Protein AF-A0A5B0MEY1-F1 (afdb_monomer_lite)

Foldseek 3Di:
DPLVVVCVVCVVVVNCPVCVVVSVCVVPNDDPPDPPDDPDPPDPDDDPPDPVVCVVCVVVVVVVQVVCVVVVNDPHDDPDDPPPDDD

Organism: NCBI:txid56615

pLDDT: mean 79.22, std 15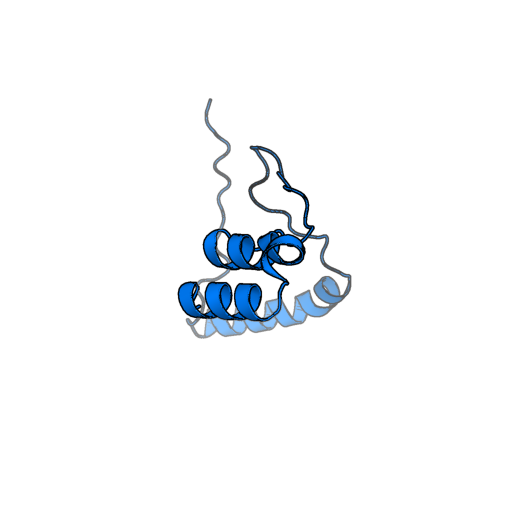.99, range [37.16, 96.56]

Radius of gyration: 25.02 Å; chains: 1; bounding box: 41×29×64 Å

Secondary structure (DSSP, 8-state):
--HHHHHHHHHHTT-TTTTHHHHHHHHH----S-------TT-S-------THHHHHHHHHHHHHHHHHHTTS---S------PPP-

Structure (mmCIF, N/CA/C/O backbone):
data_AF-A0A5B0MEY1-F1
#
_entry.id   AF-A0A5B0MEY1-F1
#
loop_
_atom_site.group_PDB
_atom_site.id
_atom_site.type_symbol
_atom_site.label_atom_id
_atom_site.label_alt_id
_atom_site.label_comp_id
_atom_site.label_asym_id
_atom_site.label_entity_id
_atom_site.label_seq_id
_atom_site.pdbx_PDB_ins_code
_atom_site.Cartn_x
_atom_site.Cartn_y
_atom_site.Cartn_z
_atom_site.occupancy
_atom_site.B_iso_or_equiv
_atom_site.auth_seq_id
_atom_site.auth_comp_id
_atom_site.auth_asym_id
_atom_site.auth_atom_id
_atom_site.pdbx_PDB_model_num
ATOM 1 N N . MET A 1 1 ? -9.762 -12.383 9.804 1.00 82.62 1 MET A N 1
ATOM 2 C CA . MET A 1 1 ? -9.991 -11.524 10.989 1.00 82.62 1 MET A CA 1
ATOM 3 C C . MET A 1 1 ? -11.156 -12.092 11.802 1.00 82.62 1 MET A C 1
ATOM 5 O O . MET A 1 1 ? -12.156 -12.431 11.187 1.00 82.62 1 MET A O 1
ATOM 9 N N . ASN A 1 2 ? -11.062 -12.239 13.133 1.00 94.06 2 ASN A N 1
ATOM 10 C CA . ASN A 1 2 ? -12.186 -12.710 13.972 1.00 94.06 2 ASN A CA 1
ATOM 11 C C . ASN A 1 2 ? -13.022 -11.515 14.463 1.00 94.06 2 ASN A C 1
ATOM 13 O O . ASN A 1 2 ? -12.782 -10.978 15.542 1.00 94.06 2 ASN A O 1
ATOM 17 N N . ILE A 1 3 ? -13.968 -11.074 13.636 1.00 93.50 3 ILE A N 1
ATOM 18 C CA . ILE A 1 3 ? -14.766 -9.862 13.873 1.00 93.50 3 ILE A CA 1
ATOM 19 C C . ILE A 1 3 ? -15.588 -9.933 15.179 1.00 93.50 3 ILE A C 1
ATOM 21 O O . ILE A 1 3 ? -15.558 -8.950 15.921 1.00 93.50 3 ILE A O 1
ATOM 25 N N . PRO A 1 4 ? -16.249 -11.057 15.536 1.00 95.38 4 PRO A N 1
ATOM 26 C CA . PRO A 1 4 ? -16.972 -11.163 16.808 1.00 95.38 4 PRO A CA 1
ATOM 27 C C . PRO A 1 4 ? -16.101 -10.885 18.041 1.00 95.38 4 PRO A C 1
ATOM 29 O O . PRO A 1 4 ? -16.471 -10.068 18.880 1.00 95.38 4 PRO A O 1
ATOM 32 N N . ARG A 1 5 ? -14.899 -11.475 18.112 1.00 96.00 5 ARG A N 1
ATOM 33 C CA . ARG A 1 5 ? -13.949 -11.231 19.216 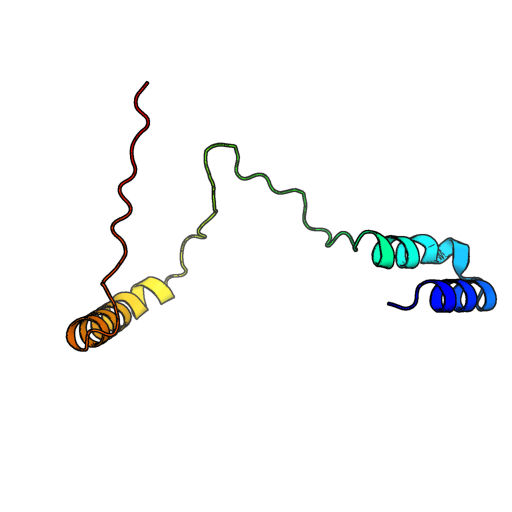1.00 96.00 5 ARG A CA 1
ATOM 34 C C . ARG A 1 5 ? -13.484 -9.779 19.292 1.00 96.00 5 ARG A C 1
ATOM 36 O O . ARG A 1 5 ? -13.292 -9.259 20.386 1.00 96.00 5 ARG A O 1
ATOM 43 N N . TRP A 1 6 ? -13.290 -9.126 18.148 1.00 95.25 6 TRP A N 1
ATOM 44 C CA . TRP A 1 6 ? -12.933 -7.707 18.113 1.00 95.25 6 TRP A CA 1
ATOM 45 C C . TRP A 1 6 ? -14.071 -6.819 18.605 1.00 95.25 6 TRP A C 1
ATOM 47 O O . TRP A 1 6 ? -13.822 -5.890 19.369 1.00 95.25 6 TRP A O 1
ATOM 57 N N . LYS A 1 7 ? -15.313 -7.132 18.228 1.00 94.56 7 LYS A N 1
ATOM 58 C CA . LYS A 1 7 ? -16.493 -6.422 18.722 1.00 94.56 7 LYS A CA 1
ATOM 59 C C . LYS A 1 7 ? -16.600 -6.518 20.247 1.00 94.56 7 LYS A C 1
ATOM 61 O O . LYS A 1 7 ? -16.700 -5.489 20.906 1.00 94.56 7 LYS A O 1
ATOM 66 N N . GLU A 1 8 ? -16.481 -7.725 20.801 1.00 96.12 8 GLU A N 1
ATOM 67 C CA . GLU A 1 8 ? -16.491 -7.948 22.255 1.00 96.12 8 GLU A CA 1
ATOM 68 C C . GLU A 1 8 ? -15.364 -7.187 22.969 1.00 96.12 8 GLU A C 1
ATOM 70 O O . GLU A 1 8 ? -15.582 -6.570 24.012 1.00 96.12 8 GLU A O 1
ATOM 75 N N . ALA A 1 9 ? -14.149 -7.204 22.411 1.00 95.25 9 ALA A N 1
ATOM 76 C CA . ALA A 1 9 ? -13.007 -6.506 22.993 1.00 95.25 9 ALA A CA 1
ATOM 77 C C . ALA A 1 9 ? -13.209 -4.981 23.019 1.00 95.25 9 ALA A C 1
ATOM 79 O O . ALA A 1 9 ? -12.905 -4.342 24.028 1.00 95.25 9 ALA A O 1
ATOM 80 N N . LEU A 1 10 ? -13.751 -4.403 21.942 1.00 94.75 10 LEU A N 1
ATOM 81 C CA . LEU A 1 10 ? -14.043 -2.970 21.848 1.00 94.75 10 LEU A CA 1
ATOM 82 C C . LEU A 1 10 ? -15.181 -2.552 22.783 1.00 94.75 10 LEU A C 1
ATOM 84 O O . LEU A 1 10 ? -15.083 -1.504 23.421 1.00 94.75 10 LEU A O 1
ATOM 88 N N . GLU A 1 11 ? -16.214 -3.386 22.922 1.00 95.44 11 GLU A N 1
ATOM 89 C CA . GLU A 1 11 ? -17.293 -3.178 23.895 1.00 95.44 11 GLU A CA 1
ATOM 90 C C . GLU A 1 11 ? -16.761 -3.193 25.324 1.00 95.44 11 GLU A C 1
ATOM 92 O O . GLU A 1 11 ? -17.016 -2.261 26.087 1.00 95.44 11 GLU A O 1
ATOM 97 N N . LYS A 1 12 ? -15.934 -4.184 25.667 1.00 96.56 12 LYS A N 1
ATOM 98 C CA . LYS A 1 12 ? -15.322 -4.285 26.995 1.00 96.56 12 LYS A CA 1
ATOM 99 C C . LYS A 1 12 ? -14.394 -3.108 27.313 1.00 96.56 12 LYS A C 1
ATOM 101 O O . LYS A 1 12 ? -14.292 -2.712 28.471 1.00 96.56 12 LYS A O 1
ATOM 106 N N . ALA A 1 13 ? -13.722 -2.558 26.305 1.00 95.25 13 ALA A N 1
ATOM 107 C CA . ALA A 1 13 ? -12.844 -1.400 26.448 1.00 95.25 13 ALA A CA 1
ATOM 108 C C . ALA A 1 13 ? -13.589 -0.050 26.431 1.00 95.25 13 ALA A C 1
ATOM 110 O O . ALA A 1 13 ? -12.959 0.986 26.626 1.00 95.25 13 ALA A O 1
ATOM 111 N N . GLY A 1 14 ? -14.904 -0.033 26.175 1.00 94.75 14 GLY A N 1
ATOM 112 C CA . GLY A 1 14 ? -15.673 1.207 26.018 1.00 94.75 14 GLY A CA 1
ATOM 113 C C . GLY A 1 14 ? -15.344 1.988 24.737 1.00 94.75 14 GLY A C 1
ATOM 114 O O . GLY A 1 14 ? -15.639 3.178 24.653 1.00 94.75 14 GLY A O 1
ATOM 115 N N . LEU A 1 15 ? -14.744 1.335 23.736 1.00 95.38 15 LEU A N 1
ATOM 116 C CA . LEU A 1 15 ? -14.266 1.943 22.486 1.00 95.38 15 LEU A CA 1
ATOM 117 C C . LEU A 1 15 ? -15.214 1.729 21.297 1.00 95.38 15 LEU A C 1
ATOM 119 O O . LEU A 1 15 ? -14.929 2.177 20.189 1.00 95.38 15 LEU A O 1
ATOM 123 N N . SER A 1 16 ? -16.363 1.078 21.498 1.00 90.12 16 SER A N 1
ATOM 124 C CA . SER A 1 16 ? -17.285 0.726 20.407 1.00 90.12 16 SER A CA 1
ATOM 125 C C . SER A 1 16 ? -17.731 1.913 19.555 1.00 90.12 16 SER A C 1
ATOM 127 O O . SER A 1 16 ? -17.974 1.742 18.366 1.00 90.12 16 SER A O 1
ATOM 129 N N . LYS A 1 17 ? -17.854 3.111 20.145 1.00 89.31 17 LYS A N 1
ATOM 130 C CA . LYS A 1 17 ? -18.215 4.334 19.410 1.00 89.31 17 LYS A CA 1
ATOM 131 C C . LYS A 1 17 ? -17.023 4.969 18.698 1.00 89.31 17 LYS A C 1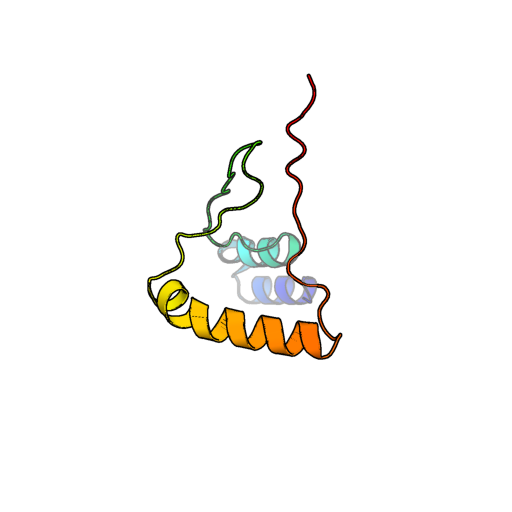
ATOM 133 O O . LYS A 1 17 ? -17.167 5.402 17.562 1.00 89.31 17 LYS A O 1
ATOM 138 N N . THR A 1 18 ? -15.877 5.060 19.368 1.00 91.06 18 THR A N 1
ATOM 139 C CA . THR A 1 18 ? -14.690 5.772 18.866 1.00 91.06 18 THR A CA 1
ATOM 140 C C . THR A 1 18 ? -13.901 4.970 17.838 1.00 91.06 18 THR A C 1
ATOM 142 O O . THR A 1 18 ? -13.150 5.564 17.078 1.00 91.06 18 THR A O 1
ATOM 145 N N . SER A 1 19 ? -14.077 3.648 17.807 1.00 89.81 19 SER A N 1
ATOM 146 C CA . SER A 1 19 ? -13.386 2.731 16.892 1.00 89.81 19 SER A CA 1
ATOM 147 C C . SER A 1 19 ? -14.361 1.912 16.036 1.00 89.81 19 SER A C 1
ATOM 149 O O . SER A 1 19 ? -14.065 0.784 15.639 1.00 89.81 19 SER A O 1
ATOM 151 N N . ALA A 1 20 ? -15.560 2.444 15.778 1.00 88.44 20 ALA A N 1
ATOM 152 C CA . ALA A 1 20 ? -16.561 1.789 14.931 1.00 88.44 20 ALA A CA 1
ATOM 153 C C . ALA A 1 20 ? -16.065 1.598 13.482 1.00 88.44 20 ALA A C 1
ATOM 155 O O . ALA A 1 20 ? -16.391 0.611 12.820 1.00 88.44 20 ALA A O 1
ATOM 156 N N . ASP A 1 21 ? -15.237 2.528 13.013 1.00 90.12 21 ASP A N 1
ATOM 157 C CA . ASP A 1 21 ? -14.539 2.501 11.730 1.00 90.12 21 ASP A CA 1
ATOM 158 C C . ASP A 1 21 ? -13.590 1.303 11.592 1.00 90.12 21 ASP A C 1
ATOM 160 O O . ASP A 1 21 ? -13.479 0.749 10.504 1.00 90.12 21 ASP A O 1
ATOM 164 N N . VAL A 1 22 ? -12.977 0.835 12.684 1.00 90.31 22 VAL A N 1
ATOM 165 C CA . VAL A 1 22 ? -12.102 -0.349 12.682 1.00 90.31 22 VAL A CA 1
ATOM 166 C C . VAL A 1 22 ? -12.878 -1.611 12.306 1.00 90.31 22 VAL A C 1
ATOM 168 O O . VAL A 1 22 ? -12.426 -2.396 11.470 1.00 90.31 22 VAL A O 1
ATOM 171 N N . LEU A 1 23 ? -14.068 -1.806 12.887 1.00 93.19 23 LEU A N 1
ATOM 172 C CA . LEU A 1 23 ? -14.923 -2.948 12.547 1.00 93.19 23 LEU A CA 1
ATOM 173 C C . LEU A 1 23 ? -15.413 -2.855 11.100 1.00 93.19 23 LEU A C 1
ATOM 175 O O . LEU A 1 23 ? -15.370 -3.854 10.384 1.00 93.19 23 LEU A O 1
ATOM 179 N N . ASN A 1 24 ? -15.815 -1.661 10.655 1.00 92.25 24 ASN A N 1
ATOM 180 C CA . ASN A 1 24 ? -16.195 -1.431 9.262 1.00 92.25 24 ASN A CA 1
ATOM 181 C C . ASN A 1 24 ? -15.027 -1.709 8.306 1.00 92.25 24 ASN A C 1
ATOM 183 O O . ASN A 1 24 ? -15.214 -2.400 7.309 1.00 92.25 24 ASN A O 1
ATOM 187 N N . GLY A 1 25 ? -13.815 -1.262 8.632 1.00 93.06 25 GLY A N 1
ATOM 188 C CA . GLY A 1 25 ? -12.621 -1.496 7.826 1.00 93.06 25 GLY A CA 1
ATOM 189 C C . GLY A 1 25 ? -12.221 -2.969 7.744 1.00 93.06 25 GLY A C 1
ATOM 190 O O . GLY A 1 25 ? -11.754 -3.424 6.704 1.00 93.06 25 GLY A O 1
ATOM 191 N N . PHE A 1 26 ? -12.469 -3.766 8.789 1.00 91.75 26 PHE A N 1
ATOM 192 C CA . PHE A 1 26 ? -12.269 -5.218 8.723 1.00 91.75 26 PHE A CA 1
ATOM 193 C C . PHE A 1 26 ? -13.282 -5.946 7.834 1.00 91.75 26 PHE A C 1
ATOM 195 O O . PHE A 1 26 ? -12.953 -7.017 7.323 1.00 91.75 26 PHE A O 1
ATOM 202 N N . VAL A 1 27 ? -14.494 -5.407 7.670 1.00 91.94 27 VAL A N 1
ATOM 203 C CA . VAL A 1 27 ? -15.549 -6.009 6.837 1.00 91.94 27 VAL A CA 1
ATOM 204 C C . VAL A 1 27 ? -15.438 -5.551 5.384 1.00 91.94 27 VAL A C 1
ATOM 206 O O . VAL A 1 27 ? -15.520 -6.373 4.477 1.00 91.94 27 VAL A O 1
ATOM 209 N N . TYR A 1 28 ? -15.244 -4.251 5.168 1.00 92.06 28 TYR A N 1
ATOM 210 C CA . TYR A 1 28 ? -15.351 -3.605 3.856 1.00 92.06 28 TYR A CA 1
ATOM 211 C C . TYR A 1 28 ? -14.007 -3.123 3.295 1.00 92.06 28 TYR A C 1
ATOM 213 O O . TYR A 1 28 ? -13.942 -2.693 2.148 1.00 92.06 28 TYR A O 1
ATOM 221 N N . GLY A 1 29 ? -12.931 -3.217 4.078 1.00 89.56 29 GLY A N 1
ATOM 222 C CA . GLY A 1 29 ? -11.631 -2.643 3.747 1.00 89.56 29 GLY A CA 1
ATOM 223 C C . GLY A 1 29 ? -11.468 -1.219 4.282 1.00 89.56 29 GLY A C 1
ATOM 224 O O . GLY A 1 29 ? -12.433 -0.484 4.489 1.00 89.56 29 GLY A O 1
ATOM 225 N N . PHE A 1 30 ? -10.218 -0.828 4.527 1.00 89.56 30 PHE A N 1
ATOM 226 C CA . PHE A 1 30 ? -9.875 0.531 4.939 1.00 89.56 30 PHE A CA 1
ATOM 227 C C . PHE A 1 30 ? -9.632 1.407 3.713 1.00 89.56 30 PHE A C 1
ATOM 229 O O . PHE A 1 30 ? -8.882 1.026 2.811 1.00 89.56 30 PHE A O 1
ATOM 236 N N . HIS A 1 31 ? -10.214 2.605 3.709 1.00 85.38 31 HIS A N 1
ATOM 237 C CA . HIS A 1 31 ? -9.881 3.617 2.716 1.00 85.38 31 HIS A CA 1
ATOM 238 C C . HIS A 1 31 ? -8.424 4.058 2.921 1.00 85.38 31 HIS A C 1
ATOM 240 O O . HIS A 1 31 ? -8.062 4.529 3.997 1.00 85.38 31 HIS A O 1
ATOM 246 N N . GLN A 1 32 ? -7.578 3.920 1.898 1.00 84.44 32 GLN A N 1
ATOM 247 C CA . GLN A 1 32 ? -6.136 4.194 2.013 1.00 84.44 32 GLN A CA 1
ATOM 248 C C . GLN A 1 32 ? -5.786 5.692 1.980 1.00 84.44 32 GLN A C 1
ATOM 250 O O . GLN A 1 32 ? -4.617 6.058 2.017 1.00 84.44 32 GLN A O 1
ATOM 255 N N . GLY A 1 33 ? -6.788 6.568 1.869 1.00 83.00 33 GLY A N 1
ATOM 256 C CA . GLY A 1 33 ? -6.585 8.008 1.668 1.00 83.00 33 GLY A CA 1
ATOM 257 C C . GLY A 1 33 ? -6.189 8.369 0.234 1.00 83.00 33 GLY A C 1
ATOM 258 O O . GLY A 1 33 ? -6.003 9.543 -0.068 1.00 83.00 33 GLY A O 1
ATOM 259 N N . ILE A 1 34 ? -6.091 7.374 -0.647 1.00 77.75 34 ILE A N 1
ATOM 260 C CA . ILE A 1 34 ? -5.882 7.550 -2.080 1.00 77.75 34 ILE A CA 1
ATOM 261 C C . ILE A 1 34 ? -7.237 7.912 -2.682 1.00 77.75 34 ILE A C 1
ATOM 263 O O . ILE A 1 34 ? -8.218 7.211 -2.441 1.00 77.75 34 ILE A O 1
ATOM 267 N N . SER A 1 35 ? -7.306 9.027 -3.408 1.00 79.94 35 SER A N 1
ATOM 268 C CA . SER A 1 35 ? -8.526 9.410 -4.116 1.00 79.94 35 SER A CA 1
ATOM 269 C C . SER A 1 35 ? -8.888 8.344 -5.148 1.00 79.94 35 SER A C 1
ATOM 271 O O . SER A 1 35 ? -8.011 7.659 -5.672 1.00 79.94 35 SER A O 1
ATOM 273 N N . GLU A 1 36 ? -10.170 8.213 -5.479 1.00 76.75 36 GLU A N 1
ATOM 274 C CA . GLU A 1 36 ? -10.555 7.439 -6.657 1.00 76.75 36 GLU A CA 1
ATOM 275 C C . GLU A 1 36 ? -9.925 8.104 -7.887 1.00 76.75 36 GLU A C 1
ATOM 277 O O . GLU A 1 36 ? -10.300 9.205 -8.290 1.00 76.75 36 GLU A O 1
ATOM 282 N N . HIS A 1 37 ? -8.879 7.474 -8.418 1.00 73.31 37 HIS A N 1
ATOM 283 C CA . HIS A 1 37 ? -8.172 7.941 -9.597 1.00 73.31 37 HIS A CA 1
ATOM 284 C C . HIS A 1 37 ? -8.727 7.200 -10.808 1.00 73.31 37 HIS A C 1
ATOM 286 O O . HIS A 1 37 ? -8.502 6.000 -10.960 1.00 73.31 37 HIS A O 1
ATOM 292 N N . ASP A 1 38 ? -9.437 7.928 -11.662 1.00 75.31 38 ASP A N 1
ATOM 293 C CA . ASP A 1 38 ? -9.805 7.478 -12.999 1.00 75.31 38 ASP A CA 1
ATOM 294 C C . ASP A 1 38 ? -8.812 8.079 -14.003 1.00 75.31 38 ASP A C 1
ATOM 296 O O . ASP A 1 38 ? -8.555 9.286 -13.993 1.00 75.31 38 ASP A O 1
ATOM 300 N N . LEU A 1 39 ? -8.218 7.235 -14.847 1.00 80.62 39 LEU A N 1
ATOM 301 C CA . LEU A 1 39 ? -7.336 7.671 -15.934 1.00 80.62 39 LEU A CA 1
ATOM 302 C C . LEU A 1 39 ? -8.134 8.090 -17.183 1.00 80.62 39 LEU A C 1
ATOM 304 O O . LEU A 1 39 ? -7.554 8.579 -18.151 1.00 80.62 39 LEU A O 1
ATOM 308 N N . GLY A 1 40 ? -9.459 7.950 -17.142 1.00 83.19 40 GLY A N 1
ATOM 309 C CA . GLY A 1 40 ? -10.365 8.173 -18.253 1.00 83.19 40 GLY A CA 1
ATOM 310 C C . GLY A 1 40 ? -10.568 6.904 -19.089 1.00 83.19 40 GLY A C 1
ATOM 311 O O . GLY A 1 40 ? -9.775 5.963 -19.018 1.00 83.19 40 GLY A O 1
ATOM 312 N N . PRO A 1 41 ? -11.617 6.876 -19.931 1.00 81.38 41 PRO A N 1
ATOM 313 C CA . PRO A 1 41 ? -12.012 5.684 -20.687 1.00 81.38 41 PRO A CA 1
ATOM 314 C C . PRO A 1 41 ? -10.955 5.218 -21.699 1.00 81.38 41 PRO A C 1
ATOM 316 O O . PRO A 1 41 ? -10.937 4.048 -22.075 1.00 81.38 41 PRO A O 1
ATOM 319 N N . ASP A 1 42 ? -10.069 6.122 -22.120 1.00 83.00 42 ASP A N 1
ATOM 320 C CA . ASP A 1 42 ? -9.109 5.890 -23.199 1.00 83.00 42 ASP A CA 1
ATOM 321 C C . ASP A 1 42 ? -7.694 5.537 -22.702 1.00 83.00 42 ASP A C 1
ATOM 323 O O . ASP A 1 42 ? -6.840 5.155 -23.504 1.00 83.00 42 ASP A O 1
ATOM 327 N N . ILE A 1 43 ? -7.417 5.658 -21.395 1.00 77.31 43 ILE A N 1
ATOM 328 C CA . ILE A 1 43 ? -6.081 5.432 -20.821 1.00 77.31 43 ILE A CA 1
ATOM 329 C C . ILE A 1 43 ? -6.140 4.241 -19.855 1.00 77.31 43 ILE A C 1
ATOM 331 O O . ILE A 1 43 ? -6.423 4.408 -18.671 1.00 77.31 43 ILE A O 1
ATOM 335 N N . PRO A 1 44 ? -5.830 3.018 -20.320 1.00 75.56 44 PRO A N 1
ATOM 336 C CA . PRO A 1 44 ? -5.941 1.821 -19.486 1.00 75.56 44 PRO A CA 1
ATOM 337 C C . PRO A 1 44 ? -4.874 1.737 -18.382 1.00 75.56 44 PRO A C 1
ATOM 339 O O . PRO A 1 44 ? -5.027 0.962 -17.441 1.00 75.56 44 PRO A O 1
ATOM 342 N N . PHE A 1 45 ? -3.772 2.484 -18.499 1.00 70.62 45 PHE A N 1
ATOM 343 C CA . PHE A 1 45 ? -2.698 2.521 -17.507 1.00 70.62 45 PHE A CA 1
ATOM 344 C C . PHE A 1 45 ? -1.866 3.803 -17.616 1.00 70.62 45 PHE A C 1
ATOM 346 O O . PHE A 1 45 ? -1.675 4.354 -18.699 1.00 70.62 45 PHE A O 1
ATOM 353 N N . TYR A 1 46 ? -1.312 4.241 -16.486 1.00 69.94 46 TYR A N 1
ATOM 354 C CA . TYR A 1 46 ? -0.337 5.325 -16.415 1.00 69.94 46 TYR A CA 1
ATOM 355 C C . TYR A 1 46 ? 1.064 4.731 -16.270 1.00 69.94 46 TYR A C 1
ATOM 357 O O . TYR A 1 46 ? 1.390 4.122 -15.251 1.00 69.94 46 TYR A O 1
ATOM 365 N N . ALA A 1 47 ? 1.894 4.906 -17.296 1.00 69.56 47 ALA A N 1
ATOM 366 C CA . ALA A 1 47 ? 3.323 4.659 -17.200 1.00 69.56 47 ALA A CA 1
ATOM 367 C C . ALA A 1 47 ? 3.995 5.981 -16.793 1.00 69.56 47 ALA A C 1
ATOM 369 O O . ALA A 1 47 ? 4.022 6.908 -17.609 1.00 69.56 47 ALA A O 1
ATOM 370 N N . PRO A 1 48 ? 4.501 6.117 -15.553 1.00 69.75 48 PRO A N 1
ATOM 371 C CA . PRO A 1 48 ? 5.200 7.329 -15.157 1.00 69.75 48 PRO A CA 1
ATOM 372 C C . PRO A 1 48 ? 6.398 7.559 -16.087 1.00 69.75 48 PRO A C 1
ATOM 374 O O . PRO A 1 48 ? 7.008 6.584 -16.538 1.00 69.75 48 PRO A O 1
ATOM 377 N N . PRO A 1 49 ? 6.762 8.822 -16.377 1.00 71.06 49 PRO A N 1
ATOM 378 C CA . PRO A 1 49 ? 7.979 9.115 -17.116 1.00 71.06 49 PRO A CA 1
ATOM 379 C C . PRO A 1 49 ? 9.152 8.479 -16.369 1.00 71.06 49 PRO A C 1
ATOM 381 O O . PRO A 1 49 ? 9.496 8.878 -15.255 1.00 71.06 49 PRO A O 1
ATOM 384 N N . ASN A 1 50 ? 9.700 7.417 -16.959 1.00 62.03 50 ASN A N 1
ATOM 385 C CA . ASN A 1 50 ? 10.771 6.640 -16.363 1.00 62.03 50 ASN A CA 1
ATOM 386 C C . ASN A 1 50 ? 11.946 7.575 -16.053 1.00 62.03 50 ASN A C 1
ATOM 388 O O . ASN A 1 50 ? 12.429 8.302 -16.921 1.00 62.03 50 ASN A O 1
ATOM 392 N N . HIS A 1 51 ? 12.378 7.554 -14.793 1.00 58.66 51 HIS A N 1
ATOM 393 C CA . HIS A 1 51 ? 13.513 8.320 -14.288 1.00 58.66 51 HIS A CA 1
ATOM 394 C C . HIS A 1 51 ? 14.759 8.059 -15.156 1.00 58.66 51 HIS A C 1
ATOM 396 O O . HIS A 1 51 ? 14.932 6.958 -15.678 1.00 58.66 51 HIS A O 1
ATOM 402 N N . SER A 1 52 ? 15.662 9.036 -15.271 1.00 57.72 52 SER A N 1
ATOM 403 C CA . SER A 1 52 ? 16.869 9.024 -16.125 1.00 57.72 52 SER A CA 1
ATOM 404 C C . SER A 1 52 ? 17.751 7.762 -16.022 1.00 57.72 52 SER A C 1
ATOM 406 O O . SER A 1 52 ? 18.525 7.465 -16.930 1.00 57.72 52 SER A O 1
ATOM 408 N N . SER A 1 53 ? 17.623 6.999 -14.933 1.00 62.81 53 SER A N 1
ATOM 409 C CA . SER A 1 53 ? 18.262 5.697 -14.718 1.00 62.81 53 SER A CA 1
ATOM 410 C C . SER A 1 53 ? 17.804 4.613 -15.702 1.00 62.81 53 SER A C 1
ATOM 412 O O . SER A 1 53 ? 18.601 3.748 -16.060 1.00 62.81 53 SER A O 1
ATOM 414 N N . ALA A 1 54 ? 16.561 4.665 -16.190 1.00 64.81 54 ALA A N 1
ATOM 415 C CA . ALA A 1 54 ? 16.062 3.738 -17.204 1.00 64.81 54 ALA A CA 1
ATOM 416 C C . ALA A 1 54 ? 16.802 3.917 -18.540 1.00 64.81 54 ALA A C 1
ATOM 418 O O . ALA A 1 54 ? 17.197 2.930 -19.158 1.00 64.81 54 ALA A O 1
ATOM 419 N N . SER A 1 55 ? 17.078 5.164 -18.937 1.00 66.06 55 SER A N 1
ATOM 420 C CA . SER A 1 55 ? 17.855 5.467 -20.146 1.00 66.06 55 SER A CA 1
ATOM 421 C C . SER A 1 55 ? 19.307 5.001 -20.029 1.00 66.06 55 SER A C 1
ATOM 423 O O . SER A 1 55 ? 19.893 4.539 -21.001 1.00 66.06 55 SER A O 1
ATOM 425 N N . GLN A 1 56 ? 19.891 5.072 -18.829 1.00 70.94 56 GLN A N 1
ATOM 426 C CA . GLN A 1 56 ? 21.252 4.583 -18.580 1.00 70.94 56 GLN A CA 1
ATOM 427 C C . GLN A 1 56 ? 21.343 3.050 -18.590 1.00 70.94 56 GLN A C 1
ATOM 429 O O . GLN A 1 56 ? 22.383 2.496 -18.942 1.00 70.94 56 GLN A O 1
ATOM 434 N N . ALA A 1 57 ? 20.266 2.360 -18.206 1.00 80.44 57 ALA A N 1
ATOM 435 C CA . ALA A 1 57 ? 20.205 0.902 -18.171 1.00 80.44 57 ALA A CA 1
ATOM 436 C C . ALA A 1 57 ? 19.792 0.273 -19.510 1.00 80.44 57 ALA A C 1
ATOM 438 O O . ALA A 1 57 ? 20.038 -0.918 -19.707 1.00 80.44 57 ALA A O 1
ATOM 439 N N . GLN A 1 58 ? 19.212 1.054 -20.428 1.00 80.75 58 GLN A N 1
ATOM 440 C CA . GLN A 1 58 ? 18.765 0.607 -21.748 1.00 80.75 58 GLN A CA 1
ATOM 441 C C . GLN A 1 58 ? 19.768 -0.311 -22.476 1.00 80.75 58 GLN A C 1
ATOM 443 O O . GLN A 1 58 ? 19.371 -1.427 -22.813 1.00 80.75 58 GLN A O 1
ATOM 448 N N . PRO A 1 59 ? 21.058 0.050 -22.660 1.00 84.69 59 PRO A N 1
ATOM 449 C CA . PRO A 1 59 ? 21.983 -0.800 -23.416 1.00 84.69 59 PRO A CA 1
ATOM 450 C C . PRO A 1 59 ? 22.205 -2.167 -22.755 1.00 84.69 59 PRO A C 1
ATOM 452 O O . PRO A 1 59 ? 22.274 -3.192 -23.429 1.00 84.69 59 PRO A O 1
ATOM 455 N N . LYS A 1 60 ? 22.259 -2.206 -21.419 1.00 86.62 60 LYS A N 1
ATOM 456 C CA . LYS A 1 60 ? 22.438 -3.451 -20.663 1.00 86.62 60 LYS A CA 1
ATOM 457 C C . LYS A 1 60 ? 21.183 -4.322 -20.697 1.00 86.62 60 LYS A C 1
ATOM 459 O O . LYS A 1 60 ? 21.279 -5.545 -20.729 1.00 86.62 60 LYS A O 1
ATOM 464 N N . ILE A 1 61 ? 20.007 -3.700 -20.684 1.00 83.62 61 ILE A N 1
ATOM 465 C CA . ILE A 1 61 ? 18.729 -4.404 -20.808 1.00 83.62 61 ILE A CA 1
ATOM 466 C C . ILE A 1 61 ? 18.617 -5.038 -22.199 1.00 83.62 61 ILE A C 1
ATOM 468 O O . ILE A 1 61 ? 18.26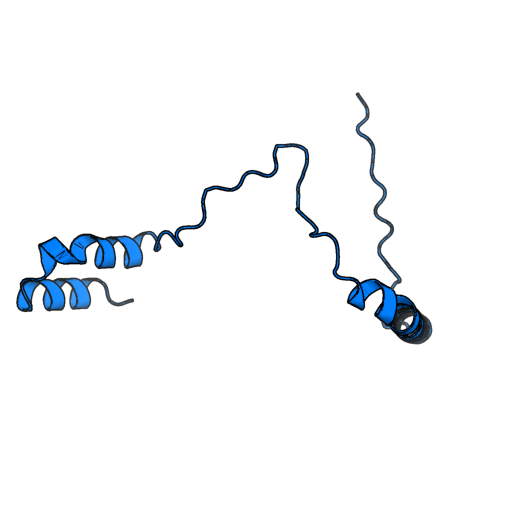8 -6.212 -22.298 1.00 83.62 61 ILE A O 1
ATOM 472 N N . GLU A 1 62 ? 18.968 -4.307 -23.258 1.00 86.75 62 GLU A N 1
ATOM 473 C CA . GLU A 1 62 ? 18.960 -4.819 -24.634 1.00 86.75 62 GLU A CA 1
ATOM 474 C C . GLU A 1 62 ? 19.907 -6.017 -24.808 1.00 86.75 62 GLU A C 1
ATOM 476 O O . GLU A 1 62 ? 19.506 -7.034 -25.376 1.00 86.75 62 GLU A O 1
ATOM 481 N N . GLU A 1 63 ? 21.122 -5.955 -24.252 1.00 89.38 63 GLU A N 1
ATOM 482 C CA . GLU A 1 63 ? 22.081 -7.069 -24.277 1.00 89.38 63 GLU A CA 1
ATOM 483 C C . GLU A 1 63 ? 21.519 -8.337 -23.607 1.00 89.38 63 GLU A C 1
ATOM 485 O O . GLU A 1 63 ? 21.573 -9.434 -24.175 1.00 89.38 63 GLU A O 1
ATOM 490 N N . LEU A 1 64 ? 20.937 -8.197 -22.411 1.00 88.0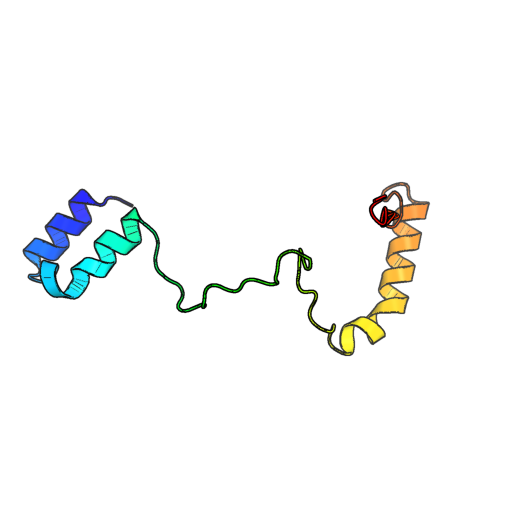0 64 LEU A N 1
ATOM 491 C CA . LEU A 1 64 ? 20.344 -9.321 -21.684 1.00 88.00 64 LEU A CA 1
ATOM 492 C C . LEU A 1 64 ? 19.151 -9.912 -22.443 1.00 88.00 64 LEU A C 1
ATOM 494 O O . LEU A 1 64 ? 19.040 -11.132 -22.550 1.00 88.00 64 LEU A O 1
ATOM 498 N N . ILE A 1 65 ? 18.301 -9.065 -23.029 1.00 86.00 65 ILE A N 1
ATOM 499 C CA . ILE A 1 65 ? 17.173 -9.490 -23.863 1.00 86.00 65 ILE A CA 1
ATOM 500 C C . ILE A 1 65 ? 17.660 -10.342 -25.042 1.00 86.00 65 ILE A C 1
ATOM 502 O O . ILE A 1 65 ? 17.117 -11.423 -25.273 1.00 86.00 65 ILE A O 1
ATOM 506 N N . GLN A 1 66 ? 18.707 -9.912 -25.753 1.00 89.19 66 GLN A N 1
ATOM 507 C CA . GLN A 1 66 ? 19.263 -10.677 -26.875 1.00 89.19 66 GLN A CA 1
ATOM 508 C C . GLN A 1 66 ? 19.826 -12.029 -26.432 1.00 89.19 66 GLN A C 1
ATOM 510 O O . GLN A 1 66 ? 19.608 -13.037 -27.104 1.00 89.19 66 GLN A O 1
ATOM 515 N N . LYS A 1 67 ? 20.492 -12.085 -25.273 1.00 90.69 67 LYS A N 1
ATOM 516 C CA . LYS A 1 67 ? 20.997 -13.340 -24.703 1.00 90.69 67 LYS A CA 1
ATOM 517 C C . LYS A 1 67 ? 19.872 -14.328 -24.386 1.00 90.69 67 LYS A C 1
ATOM 519 O O . LYS A 1 67 ? 20.012 -15.522 -24.651 1.00 90.69 67 LYS A O 1
ATOM 524 N N . GLU A 1 68 ? 18.759 -13.847 -23.839 1.00 88.19 68 GLU A N 1
ATOM 525 C CA . GLU A 1 68 ? 17.597 -14.683 -23.524 1.00 88.19 68 GLU A CA 1
ATOM 526 C C . GLU A 1 68 ? 16.846 -15.150 -24.784 1.00 88.19 68 GLU A C 1
ATOM 528 O O . GLU A 1 68 ? 16.400 -16.300 -24.832 1.00 88.19 68 GLU A O 1
ATOM 533 N N . ILE A 1 69 ? 16.770 -14.313 -25.829 1.00 87.38 69 ILE A N 1
ATOM 534 C CA . ILE A 1 69 ? 16.226 -14.694 -27.147 1.00 87.38 69 ILE A CA 1
ATOM 535 C C . ILE A 1 69 ? 17.109 -15.758 -27.806 1.00 87.38 69 ILE A C 1
ATOM 537 O O . ILE A 1 69 ? 16.603 -16.789 -28.245 1.00 87.38 69 ILE A O 1
ATOM 541 N N . ALA A 1 70 ? 18.430 -15.550 -27.838 1.00 89.50 70 ALA A N 1
ATOM 542 C CA . ALA A 1 70 ? 19.381 -16.495 -28.426 1.00 89.50 70 ALA A CA 1
ATOM 543 C C . ALA A 1 70 ? 19.361 -17.857 -27.717 1.00 89.50 70 ALA A C 1
ATOM 545 O O . ALA A 1 70 ? 19.555 -18.895 -28.345 1.00 89.50 70 ALA A O 1
ATOM 546 N N . ALA A 1 71 ? 19.086 -17.861 -26.412 1.00 92.19 71 ALA A N 1
ATOM 547 C CA . ALA A 1 71 ? 18.924 -19.080 -25.636 1.00 92.19 71 ALA A CA 1
ATOM 548 C C . ALA A 1 71 ? 17.522 -19.713 -25.733 1.00 92.19 71 ALA A C 1
ATOM 550 O O . ALA A 1 71 ? 17.262 -20.704 -25.052 1.00 92.19 71 ALA A O 1
ATOM 551 N N . GLY A 1 72 ? 16.607 -19.137 -26.522 1.00 86.69 72 GLY A N 1
ATOM 552 C CA . GLY A 1 72 ? 15.240 -19.634 -26.697 1.00 86.69 72 GLY A CA 1
ATOM 553 C C . GLY A 1 72 ? 14.362 -19.534 -25.446 1.00 86.69 72 GLY A C 1
ATOM 554 O O . GLY A 1 72 ? 13.301 -20.150 -25.398 1.00 86.69 72 GLY A O 1
ATOM 555 N N . ARG A 1 73 ? 14.788 -18.780 -24.424 1.00 85.56 73 ARG A N 1
ATOM 556 C CA . ARG A 1 73 ? 14.044 -18.609 -23.164 1.00 85.56 73 ARG A CA 1
ATOM 557 C C . ARG A 1 73 ? 13.051 -17.450 -23.215 1.00 85.56 73 ARG A C 1
ATOM 559 O O . ARG A 1 73 ? 12.202 -17.340 -22.336 1.00 85.56 73 ARG A O 1
ATOM 566 N N . MET A 1 74 ? 13.137 -16.606 -24.244 1.00 82.75 74 MET A N 1
ATOM 567 C CA . MET A 1 74 ? 12.229 -15.484 -24.452 1.00 82.75 74 MET A CA 1
ATOM 568 C C . MET A 1 74 ? 11.875 -15.316 -25.932 1.00 82.75 74 MET A C 1
ATOM 570 O O . MET A 1 74 ? 12.746 -15.301 -26.798 1.00 82.75 74 MET A O 1
ATOM 574 N N . PHE A 1 75 ? 10.589 -15.118 -26.219 1.00 71.44 75 PHE A N 1
ATOM 575 C CA . PHE A 1 75 ? 10.058 -14.907 -27.571 1.00 71.44 75 PHE A CA 1
ATOM 576 C C . PHE A 1 75 ? 10.022 -13.417 -27.943 1.00 71.44 75 PHE A C 1
ATOM 578 O O . PHE A 1 75 ? 9.013 -12.921 -28.428 1.00 71.44 75 PHE A O 1
ATOM 585 N N . GLY A 1 76 ? 11.112 -12.690 -27.681 1.00 64.44 76 GLY A N 1
ATOM 586 C CA . GLY A 1 76 ? 11.211 -11.247 -27.926 1.00 64.44 76 GLY A CA 1
ATOM 587 C C . GLY A 1 76 ? 10.133 -10.395 -27.230 1.00 64.44 76 GLY A C 1
ATOM 588 O O . GLY A 1 76 ? 9.270 -10.908 -26.518 1.00 64.44 76 GLY A O 1
ATOM 589 N N . PRO A 1 77 ? 10.173 -9.065 -27.397 1.00 62.38 77 PRO A N 1
ATOM 590 C CA . PRO A 1 77 ? 9.091 -8.209 -26.932 1.00 62.38 77 PRO A CA 1
ATOM 591 C C . PRO A 1 77 ? 7.806 -8.535 -27.714 1.00 62.38 77 PRO A C 1
ATOM 593 O O . PRO A 1 77 ? 7.861 -8.634 -28.947 1.00 62.38 77 PRO A O 1
ATOM 596 N N . PRO A 1 78 ? 6.642 -8.678 -27.055 1.00 56.69 78 PRO A N 1
ATOM 597 C CA . PRO A 1 78 ? 5.382 -8.832 -27.765 1.00 56.69 78 PRO A CA 1
ATOM 598 C C . PRO A 1 78 ? 5.15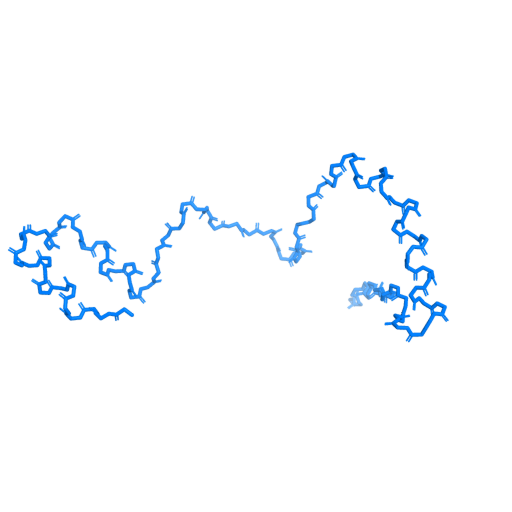4 -7.603 -28.652 1.00 56.69 78 PRO A C 1
ATOM 600 O O . PRO A 1 78 ? 5.158 -6.465 -28.182 1.00 56.69 78 PRO A O 1
ATOM 603 N N . ARG A 1 79 ? 4.947 -7.823 -29.955 1.00 54.34 79 ARG A N 1
ATOM 604 C CA . ARG A 1 79 ? 4.497 -6.763 -30.862 1.00 54.34 79 ARG A CA 1
ATOM 605 C C . ARG A 1 79 ? 3.043 -6.453 -30.529 1.00 54.34 79 ARG A C 1
ATOM 607 O O . ARG A 1 79 ? 2.146 -7.159 -30.982 1.00 54.34 79 ARG A O 1
ATOM 614 N N . HIS A 1 80 ? 2.806 -5.417 -29.733 1.00 49.69 80 HIS A N 1
ATOM 615 C CA . HIS A 1 80 ? 1.462 -4.881 -29.585 1.00 49.69 80 HIS A CA 1
ATOM 616 C C . HIS A 1 80 ? 1.075 -4.231 -30.919 1.00 49.69 80 HIS A C 1
ATOM 618 O O . HIS A 1 80 ? 1.624 -3.197 -31.296 1.00 49.69 80 HIS A O 1
ATOM 624 N N . SER A 1 81 ? 0.174 -4.860 -31.671 1.00 47.09 81 SER A N 1
ATOM 625 C CA . SER A 1 81 ? -0.500 -4.169 -32.766 1.00 47.09 81 SER A CA 1
ATOM 626 C C . SER A 1 81 ? -1.619 -3.355 -32.130 1.00 47.09 81 SER A C 1
ATOM 628 O O . SER A 1 81 ? -2.599 -3.918 -31.653 1.00 47.09 81 SER A O 1
ATOM 630 N N . ILE A 1 82 ? -1.454 -2.032 -32.060 1.00 49.16 82 ILE A N 1
ATOM 631 C CA . ILE A 1 82 ? -2.583 -1.151 -31.758 1.00 49.16 82 ILE A CA 1
ATOM 632 C C . ILE A 1 82 ? -3.524 -1.295 -32.949 1.00 49.16 82 ILE A C 1
ATOM 634 O O . ILE A 1 82 ? -3.288 -0.734 -34.020 1.00 49.16 82 ILE A O 1
ATOM 638 N N . GLN A 1 83 ? -4.566 -2.102 -32.794 1.00 40.25 83 GLN A N 1
ATOM 639 C CA . GLN A 1 83 ? -5.651 -2.134 -33.751 1.00 40.25 83 GLN A CA 1
ATOM 640 C C . GLN A 1 83 ? -6.474 -0.871 -33.504 1.00 40.25 83 GLN A C 1
ATOM 642 O O . GLN A 1 83 ? -7.393 -0.863 -32.692 1.00 40.25 83 GLN A O 1
ATOM 647 N N . MET A 1 84 ? -6.073 0.223 -34.160 1.00 37.47 84 MET A N 1
ATOM 648 C CA . MET A 1 84 ? -6.878 1.438 -34.261 1.00 37.47 84 MET A CA 1
ATOM 649 C C . MET A 1 84 ? -8.273 1.009 -34.720 1.00 37.47 84 MET A C 1
ATOM 651 O O . MET A 1 84 ? -8.417 0.400 -35.785 1.00 37.47 84 MET A O 1
ATOM 655 N N . GLY A 1 85 ? -9.264 1.236 -33.858 1.00 38.06 85 GLY A N 1
ATOM 656 C CA . GLY A 1 85 ? -10.641 0.816 -34.069 1.00 38.06 85 GLY A CA 1
ATOM 657 C C . GLY A 1 85 ? -11.134 1.228 -35.452 1.00 38.06 85 GLY A C 1
ATOM 658 O O . GLY A 1 85 ? -11.045 2.393 -35.837 1.00 38.06 85 GLY A O 1
ATOM 659 N N . ARG A 1 86 ? -11.651 0.250 -36.200 1.00 37.16 86 ARG A N 1
ATOM 660 C CA . ARG A 1 86 ? -12.549 0.519 -37.322 1.00 37.16 86 ARG A CA 1
ATOM 661 C C . ARG A 1 86 ? -13.825 1.127 -36.739 1.00 37.16 86 ARG A C 1
ATOM 663 O O . ARG A 1 86 ? -14.495 0.453 -35.958 1.00 37.16 86 ARG A O 1
ATOM 670 N N . GLN A 1 87 ? -14.109 2.375 -37.103 1.00 37.56 87 GLN A N 1
ATOM 671 C CA . GLN A 1 87 ? -15.488 2.849 -37.222 1.00 37.56 87 GLN A CA 1
ATOM 672 C C . GLN A 1 87 ? -16.071 2.332 -38.539 1.00 37.56 87 GLN A C 1
ATOM 674 O O . GLN A 1 87 ? -15.278 2.173 -39.500 1.00 37.56 87 GLN A O 1
#

Sequence (87 aa):
MNIPRWKEALEKAGLSKTSADVLNGFVYGFHQGISEHDLGPDIPFYAPPNHSSASQAQPKIEELIQKEIAAGRMFGPPRHSIQMGRQ